Protein AF-A0A285P8W6-F1 (afdb_monomer_lite)

pLDDT: mean 82.09, std 15.66, range [40.66, 98.69]

Radius of gyration: 23.99 Å; chains: 1; bounding box: 52×47×82 Å

Secondary structure (DSSP, 8-state):
------TT----S--BTTTBS-GGGPPP--HHHHHHHH--TTPPPEEEEE--EEEETTTTEEEE--EEEEEEE-S-EEE--TTS-S-EEE-S-EEEEEEE--EEEEE--TTSEEEEEEEEETTSTTEEEEEEESS-PPPSSSEEEEEEEETTTTEEEE-SBS--PPPP---------------

Organism: Natronoarchaeum philippinense (NCBI:txid558529)

Foldseek 3Di:
DDDDDDPQDDDPPDAVPRDDPDRLQHFDWDPQNVQLVVPDVPDDKAWADFQDWDADLVQGFIKTAWGKIKWWDQAWDFTQGSVGDRPHIDRRTGIDMATDHIDTGHGDDAQAKKWWKWFADPVDDSGIDIDIDRPNDDDPGTMDGQWIAHSNVRDIGGDRYDPPDDDDDPPDDPPPDPPPDDD

Sequence (183 aa):
MPTTQISDAIVFPEDKGTGLPSTSDADYSSAGHFGGLAAQSNSTDYVEAGMGFTPDFGTPALDIGAGLAYIRHEATVNVQDDVGDYINDWKQGISLAVQVPSVSGLALTDGATNHVFVALDLSSNNGAEYVINTTGDAPSAPSLKIGTVDTANDTVEELNRDPDLSFEVASGEELVLEDTASQ

Structure (mmCIF, N/CA/C/O backbone):
data_AF-A0A285P8W6-F1
#
_entry.id   AF-A0A285P8W6-F1
#
loop_
_atom_site.group_PDB
_atom_site.id
_atom_site.type_symbol
_atom_site.label_atom_id
_atom_site.label_alt_id
_atom_site.label_comp_id
_atom_site.label_asym_id
_atom_site.label_entity_id
_atom_site.label_seq_id
_atom_site.pdbx_PDB_ins_code
_atom_site.Cartn_x
_atom_site.Cartn_y
_atom_site.Cartn_z
_atom_site.occupancy
_atom_site.B_iso_or_equiv
_atom_site.auth_seq_id
_atom_site.auth_comp_id
_atom_site.auth_asym_id
_atom_site.auth_atom_id
_atom_site.pdbx_PDB_model_num
ATOM 1 N N . MET A 1 1 ? 10.193 -2.386 -47.293 1.00 40.66 1 MET A N 1
ATOM 2 C CA . MET A 1 1 ? 9.497 -1.235 -46.677 1.00 40.66 1 MET A CA 1
ATOM 3 C C . MET A 1 1 ? 10.515 -0.482 -45.832 1.00 40.66 1 MET A C 1
ATOM 5 O O . MET A 1 1 ? 11.389 -1.161 -45.306 1.00 40.66 1 MET A O 1
ATOM 9 N N . PRO A 1 2 ? 10.489 0.858 -45.746 1.00 48.06 2 PRO A N 1
ATOM 10 C CA . PRO A 1 2 ? 11.386 1.573 -44.841 1.00 48.06 2 PRO A CA 1
ATOM 11 C C . PRO A 1 2 ? 11.022 1.258 -43.384 1.00 48.06 2 PRO A C 1
ATOM 13 O O . PRO A 1 2 ? 9.844 1.194 -43.041 1.00 48.06 2 PRO A O 1
ATOM 16 N N . THR A 1 3 ? 12.035 1.038 -42.551 1.00 51.09 3 THR A N 1
ATOM 17 C CA . THR A 1 3 ? 11.918 0.860 -41.100 1.00 51.09 3 THR A CA 1
ATOM 18 C C . THR A 1 3 ? 12.329 2.149 -40.399 1.00 51.09 3 THR A C 1
ATOM 20 O O . THR A 1 3 ? 13.309 2.776 -40.800 1.00 51.09 3 THR A O 1
ATOM 23 N N . THR A 1 4 ? 11.615 2.515 -39.338 1.00 65.38 4 THR A N 1
ATOM 24 C CA . THR A 1 4 ? 11.983 3.620 -38.444 1.00 65.38 4 THR A CA 1
ATOM 25 C C . THR A 1 4 ? 12.428 3.021 -37.120 1.00 65.38 4 THR A C 1
ATOM 27 O O . THR A 1 4 ? 11.680 2.258 -36.514 1.00 65.38 4 THR A O 1
ATOM 30 N N . GLN A 1 5 ? 13.644 3.342 -36.689 1.00 68.81 5 GLN A N 1
ATOM 31 C CA . GLN A 1 5 ? 14.144 2.938 -35.380 1.00 68.81 5 GLN A CA 1
ATOM 32 C C . GLN A 1 5 ? 13.405 3.717 -34.286 1.00 68.81 5 GLN A C 1
ATOM 34 O O . GLN A 1 5 ? 13.212 4.927 -34.416 1.00 68.81 5 GLN A O 1
ATOM 39 N N . ILE A 1 6 ? 12.997 3.025 -33.222 1.00 69.69 6 ILE A N 1
ATOM 40 C CA . ILE A 1 6 ? 12.496 3.660 -32.002 1.00 69.69 6 ILE A CA 1
ATOM 41 C C . ILE A 1 6 ? 13.711 3.838 -31.094 1.00 69.69 6 ILE A C 1
ATOM 43 O O . ILE A 1 6 ? 14.219 2.866 -30.543 1.00 69.69 6 ILE A O 1
ATOM 47 N N . SER A 1 7 ? 14.230 5.061 -31.020 1.00 67.50 7 SER A N 1
ATOM 48 C CA . SER A 1 7 ? 15.281 5.415 -30.065 1.00 67.50 7 SER A CA 1
ATOM 49 C C . SER A 1 7 ? 14.746 5.305 -28.633 1.00 67.50 7 SER A C 1
ATOM 51 O O . SER A 1 7 ? 13.592 5.664 -28.392 1.00 67.50 7 SER A O 1
ATOM 53 N N . ASP A 1 8 ? 15.582 4.812 -27.716 1.00 62.94 8 ASP A N 1
ATOM 54 C CA . ASP A 1 8 ? 15.310 4.690 -26.272 1.00 62.94 8 ASP A CA 1
ATOM 55 C C . ASP A 1 8 ? 14.154 3.735 -25.907 1.00 62.94 8 ASP A C 1
ATOM 57 O O . ASP A 1 8 ? 13.507 3.875 -24.868 1.00 62.94 8 ASP A O 1
ATOM 61 N N . ALA A 1 9 ? 13.857 2.763 -26.777 1.00 65.06 9 ALA A N 1
ATOM 62 C CA . ALA A 1 9 ? 12.903 1.707 -26.458 1.00 65.06 9 ALA A CA 1
ATOM 63 C C . ALA A 1 9 ? 13.474 0.782 -25.374 1.00 65.06 9 ALA A C 1
ATOM 65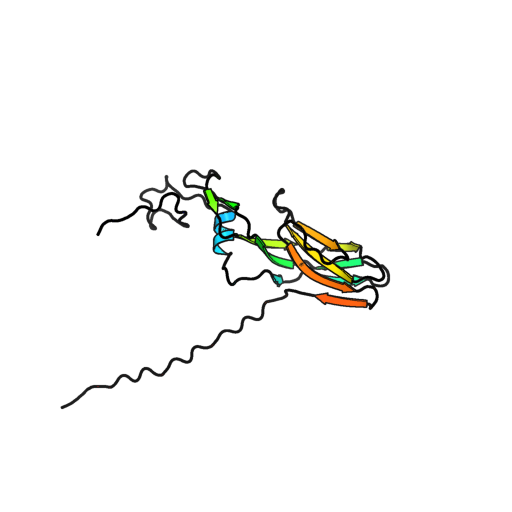 O O . ALA A 1 9 ? 14.578 0.266 -25.514 1.00 65.06 9 ALA A O 1
ATOM 66 N N . ILE A 1 10 ? 12.684 0.539 -24.329 1.00 69.06 10 ILE A N 1
ATOM 67 C CA . ILE A 1 10 ? 12.982 -0.457 -23.298 1.00 69.06 10 ILE A CA 1
ATOM 68 C C . ILE A 1 10 ? 12.308 -1.763 -23.725 1.00 69.06 10 ILE A C 1
ATOM 70 O O . ILE A 1 10 ? 11.088 -1.797 -23.908 1.00 69.06 10 ILE A O 1
ATOM 74 N N . VAL A 1 11 ? 13.090 -2.827 -23.895 1.00 65.44 11 VAL A N 1
ATOM 75 C CA . VAL A 1 11 ? 12.603 -4.171 -24.230 1.00 65.44 11 VAL A CA 1
ATOM 76 C C . VAL A 1 11 ? 13.054 -5.110 -23.121 1.00 65.44 11 VAL A C 1
ATOM 78 O O . VAL A 1 11 ? 14.218 -5.111 -22.751 1.00 65.44 11 VAL A O 1
ATOM 81 N N . PHE A 1 12 ? 12.116 -5.857 -22.538 1.00 67.44 12 PHE A N 1
ATOM 82 C CA . PHE A 1 12 ? 12.400 -6.745 -21.415 1.00 67.44 12 PHE A CA 1
ATOM 83 C C . PHE A 1 12 ? 11.453 -7.961 -21.399 1.00 67.44 12 PHE A C 1
ATOM 85 O O . PHE A 1 12 ? 10.245 -7.778 -21.587 1.00 67.44 12 PHE A O 1
ATOM 92 N N . PRO A 1 13 ? 11.950 -9.175 -21.089 1.00 64.19 13 PRO A N 1
ATOM 93 C CA . PRO A 1 13 ? 13.369 -9.542 -21.029 1.00 64.19 13 PRO A CA 1
ATOM 94 C C . PRO A 1 13 ? 13.965 -9.756 -22.433 1.00 64.19 13 PRO A C 1
ATOM 96 O O . PRO A 1 13 ? 13.307 -10.363 -23.281 1.00 64.19 13 PRO A O 1
ATOM 99 N N . GLU A 1 14 ? 15.216 -9.341 -22.659 1.00 58.50 14 GLU A N 1
ATOM 100 C CA . GLU A 1 14 ? 16.037 -9.784 -23.789 1.00 58.50 14 GLU A CA 1
ATOM 101 C C . GLU A 1 14 ? 17.301 -10.540 -23.282 1.00 58.50 14 GLU A C 1
ATOM 103 O O . GLU A 1 14 ? 17.958 -10.173 -22.314 1.00 58.50 14 GLU A O 1
ATOM 108 N N . ASP A 1 15 ? 17.614 -11.691 -23.883 1.00 51.78 15 ASP A N 1
ATOM 109 C CA . ASP A 1 15 ? 18.817 -12.507 -23.653 1.00 51.78 15 ASP A CA 1
ATOM 110 C C . ASP A 1 15 ? 19.195 -13.214 -24.976 1.00 51.78 15 ASP A C 1
ATOM 112 O O . ASP A 1 15 ? 18.487 -13.158 -25.994 1.00 51.78 15 ASP A O 1
ATOM 116 N N . LYS A 1 16 ? 20.323 -13.925 -25.005 1.00 43.81 16 LYS A N 1
ATOM 117 C CA . LYS A 1 16 ? 20.720 -14.774 -26.126 1.00 43.81 16 LYS A CA 1
ATOM 118 C C . LYS A 1 16 ? 19.640 -15.822 -26.414 1.00 43.81 16 LYS A C 1
ATOM 120 O O . LYS A 1 16 ? 19.479 -16.803 -25.694 1.00 43.81 16 LYS A O 1
ATOM 125 N N . GLY A 1 17 ? 18.962 -15.650 -27.547 1.00 46.69 17 GLY A N 1
ATOM 126 C CA . GLY A 1 17 ? 17.820 -16.471 -27.964 1.00 46.69 17 GLY A CA 1
ATOM 127 C C . GLY A 1 17 ? 16.509 -15.693 -28.096 1.00 46.69 17 GLY A C 1
ATOM 128 O O . GLY A 1 17 ? 15.584 -16.206 -28.722 1.00 46.69 17 GLY A O 1
ATOM 129 N N . THR A 1 18 ? 16.447 -14.455 -27.599 1.00 52.31 18 THR A N 1
ATOM 130 C CA . THR A 1 18 ? 15.299 -13.546 -27.773 1.00 52.31 1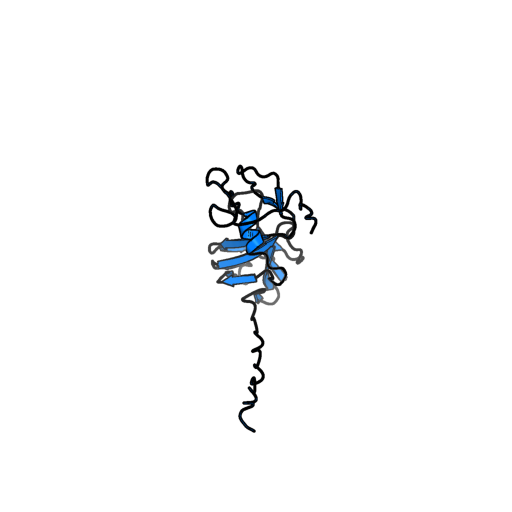8 THR A CA 1
ATOM 131 C C . THR A 1 18 ? 15.613 -12.334 -28.655 1.00 52.31 18 THR A C 1
ATOM 133 O O . THR A 1 18 ? 14.719 -11.543 -28.918 1.00 52.31 18 THR A O 1
ATOM 136 N N . GLY A 1 19 ? 16.849 -12.197 -29.148 1.00 56.31 19 GLY A N 1
ATOM 137 C CA . GLY A 1 19 ? 17.247 -11.091 -30.030 1.00 56.31 19 GLY A CA 1
ATOM 138 C C . GLY A 1 19 ? 18.718 -10.697 -29.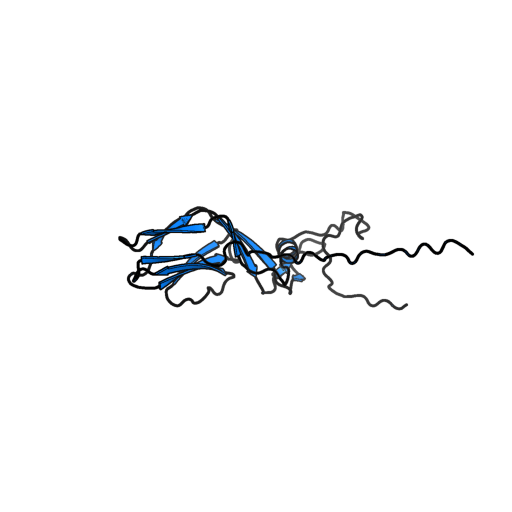911 1.00 56.31 19 GLY A C 1
ATOM 139 O O . GLY A 1 19 ? 19.307 -10.259 -30.899 1.00 56.31 19 GLY A O 1
ATOM 140 N N . LEU A 1 20 ? 19.342 -10.945 -28.753 1.00 61.91 20 LEU A N 1
ATOM 141 C CA . LEU A 1 20 ? 20.733 -10.572 -28.494 1.00 61.91 20 LEU A CA 1
ATOM 142 C C . LEU A 1 20 ? 21.744 -11.580 -29.081 1.00 61.91 20 LEU A C 1
ATOM 144 O O . LEU A 1 20 ? 21.584 -12.800 -28.926 1.00 61.91 20 LEU A O 1
ATOM 148 N N . PRO A 1 21 ? 22.811 -11.108 -29.755 1.00 61.75 21 PRO A N 1
ATOM 149 C CA . PRO A 1 21 ? 23.811 -11.977 -30.372 1.00 61.75 21 PRO A CA 1
ATOM 150 C C . PRO A 1 21 ? 24.806 -12.581 -29.362 1.00 61.75 21 PRO A C 1
ATOM 152 O O . PRO A 1 21 ? 25.415 -13.616 -29.661 1.00 61.75 21 PRO A O 1
ATOM 155 N N . SER A 1 22 ? 24.977 -11.980 -28.177 1.00 65.75 22 SER A N 1
ATOM 156 C CA . SER A 1 22 ? 25.958 -12.383 -27.160 1.00 65.75 22 SER A CA 1
ATOM 157 C C . SER A 1 22 ? 25.416 -12.242 -25.733 1.00 65.75 22 SER A C 1
ATOM 159 O O . SER A 1 22 ? 24.616 -11.366 -25.453 1.00 65.75 22 SER A O 1
ATOM 161 N N . THR A 1 23 ? 25.903 -13.080 -24.812 1.00 60.41 23 THR A N 1
ATOM 162 C CA . THR A 1 23 ? 25.599 -13.009 -23.366 1.00 60.41 23 THR A CA 1
ATOM 163 C C . THR A 1 23 ? 26.462 -11.987 -22.620 1.00 60.41 23 THR A C 1
ATOM 165 O O . THR A 1 23 ? 26.296 -11.802 -21.422 1.00 60.41 23 THR A O 1
ATOM 168 N N . SER A 1 24 ? 27.454 -11.389 -23.291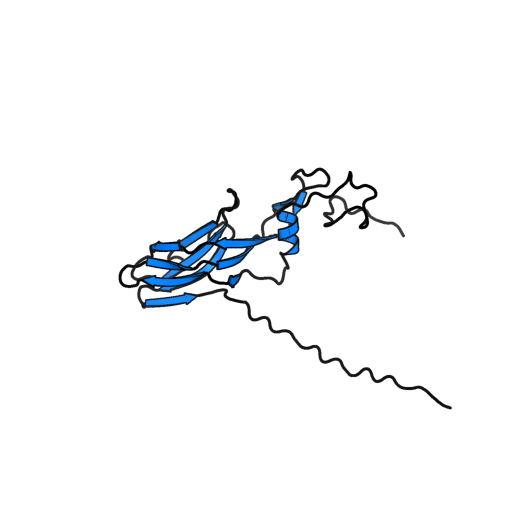 1.00 65.44 24 SER A N 1
ATOM 169 C CA . SER A 1 24 ? 28.177 -10.217 -22.772 1.00 65.44 24 SER A CA 1
ATOM 170 C C . SER A 1 24 ? 27.327 -8.952 -22.789 1.00 65.44 24 SER A C 1
ATOM 172 O O . SER A 1 24 ? 27.684 -7.992 -22.119 1.00 65.44 24 SER A O 1
ATOM 174 N N . ASP A 1 25 ? 26.239 -8.990 -23.555 1.00 64.00 25 ASP A N 1
ATOM 175 C CA . ASP A 1 25 ? 25.314 -7.890 -23.803 1.00 64.00 25 ASP A CA 1
ATOM 176 C C . ASP A 1 25 ? 24.013 -8.173 -23.028 1.00 64.00 25 ASP A C 1
ATOM 178 O O . ASP A 1 25 ? 22.925 -7.982 -23.546 1.00 64.00 25 ASP A O 1
ATOM 182 N N . ALA A 1 26 ? 24.126 -8.799 -21.850 1.00 61.66 26 ALA A N 1
ATOM 183 C CA . ALA A 1 26 ? 22.978 -9.288 -21.097 1.00 61.66 26 ALA A CA 1
ATOM 184 C C . ALA A 1 26 ? 22.173 -8.129 -20.504 1.00 61.66 26 ALA A C 1
ATOM 186 O O . ALA A 1 26 ? 22.744 -7.252 -19.859 1.00 61.66 26 ALA A O 1
ATOM 187 N N . ASP A 1 27 ? 20.848 -8.197 -20.615 1.00 63.56 27 ASP A N 1
ATOM 188 C CA . ASP A 1 27 ? 19.981 -7.199 -20.004 1.00 63.56 27 ASP A CA 1
ATOM 189 C C . ASP A 1 27 ? 19.930 -7.367 -18.484 1.00 63.56 27 ASP A C 1
ATOM 191 O O . ASP A 1 27 ? 19.546 -8.413 -17.940 1.00 63.56 27 ASP A O 1
ATOM 195 N N . TYR A 1 28 ? 20.280 -6.303 -17.768 1.00 69.19 28 TYR A N 1
ATOM 196 C CA . TYR A 1 28 ? 20.164 -6.272 -16.319 1.00 69.19 28 TYR A CA 1
ATOM 197 C C . TYR A 1 28 ? 18.713 -6.002 -15.911 1.00 69.19 28 TYR A C 1
ATOM 199 O O . TYR A 1 28 ? 18.116 -4.976 -16.230 1.00 69.19 28 TYR A O 1
ATOM 207 N N . SER A 1 29 ? 18.125 -6.933 -15.159 1.00 72.94 29 SER A N 1
ATOM 208 C CA . SER A 1 29 ? 16.748 -6.798 -14.679 1.00 72.94 29 SER A CA 1
ATOM 209 C C . SER A 1 29 ? 16.705 -6.049 -13.344 1.00 72.94 29 SER A C 1
ATOM 211 O O . SER A 1 29 ? 17.103 -6.583 -12.308 1.00 72.94 29 SER A O 1
ATOM 213 N N . SER A 1 30 ? 16.172 -4.828 -13.351 1.00 68.88 30 SER A N 1
ATOM 214 C CA . SER A 1 30 ? 15.945 -4.041 -12.128 1.00 68.88 30 SER A CA 1
ATOM 215 C C . SER A 1 30 ? 14.545 -4.244 -11.532 1.00 68.88 30 SER A C 1
ATOM 217 O O . SER A 1 30 ? 13.619 -4.697 -12.206 1.00 68.88 30 SER A O 1
ATOM 219 N N . ALA A 1 31 ? 14.354 -3.838 -10.271 1.00 68.38 31 ALA A N 1
ATOM 220 C CA . ALA A 1 31 ? 13.045 -3.881 -9.608 1.00 68.38 31 ALA A CA 1
ATOM 221 C C . ALA A 1 31 ? 11.958 -3.094 -10.367 1.00 68.38 31 ALA A C 1
ATOM 223 O O . ALA A 1 31 ? 10.802 -3.511 -10.381 1.00 68.38 31 ALA A O 1
ATOM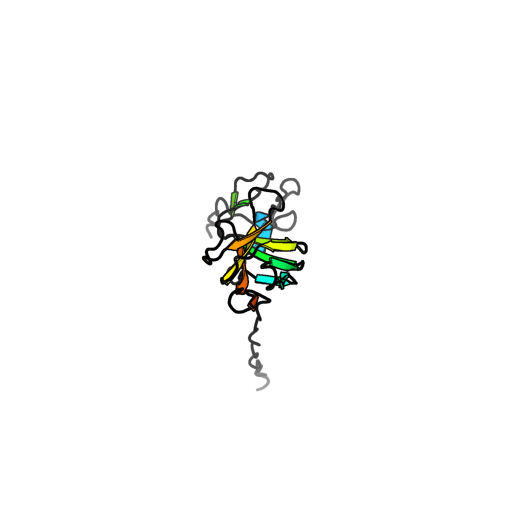 224 N N . GLY A 1 32 ? 12.323 -2.000 -11.046 1.00 69.00 32 GLY A N 1
ATOM 225 C CA . GLY A 1 32 ? 11.380 -1.228 -11.855 1.00 69.00 32 GLY A CA 1
ATOM 226 C C . GLY A 1 32 ? 10.877 -1.982 -13.093 1.00 69.00 32 GLY A C 1
ATOM 227 O O . GLY A 1 32 ? 9.704 -1.853 -13.425 1.00 69.00 32 GLY A O 1
ATOM 228 N N . HIS A 1 33 ? 11.693 -2.846 -13.715 1.00 81.00 33 HIS A N 1
ATOM 229 C CA . HIS A 1 33 ? 11.237 -3.701 -14.822 1.00 81.00 33 HIS A CA 1
ATOM 230 C C . HIS A 1 33 ? 10.186 -4.714 -14.362 1.00 81.00 33 HIS A C 1
ATOM 232 O O . HIS A 1 33 ? 9.120 -4.832 -14.964 1.00 81.00 33 HIS A O 1
ATOM 238 N N . PHE A 1 34 ? 10.460 -5.427 -13.266 1.00 82.56 34 PHE A N 1
ATOM 239 C CA . PHE A 1 34 ? 9.523 -6.414 -12.726 1.00 82.56 34 PHE A CA 1
ATOM 240 C C . PHE A 1 34 ? 8.255 -5.764 -12.171 1.00 82.56 34 PHE A C 1
ATOM 242 O O . PHE A 1 34 ? 7.155 -6.265 -12.401 1.00 82.56 34 PHE A O 1
ATOM 249 N N . GLY A 1 35 ? 8.394 -4.626 -11.491 1.00 74.88 35 GLY A N 1
ATOM 250 C CA . GLY A 1 35 ? 7.251 -3.840 -11.042 1.00 74.88 35 GLY A CA 1
ATOM 251 C C . GLY A 1 35 ? 6.418 -3.319 -12.216 1.00 74.88 35 GLY A C 1
ATOM 252 O O . GLY A 1 35 ? 5.193 -3.326 -12.137 1.00 74.88 35 GLY A O 1
ATOM 253 N N . GLY A 1 36 ? 7.056 -2.933 -13.324 1.00 75.38 36 GLY A N 1
ATOM 254 C CA . GLY A 1 36 ? 6.394 -2.527 -14.564 1.00 75.38 36 GLY A CA 1
ATOM 255 C C . GLY A 1 36 ? 5.642 -3.668 -15.252 1.00 75.38 36 GLY A C 1
ATOM 256 O O . GLY A 1 36 ? 4.523 -3.469 -15.713 1.00 75.38 36 GLY A O 1
ATOM 257 N N . LEU A 1 37 ? 6.200 -4.884 -15.251 1.00 81.12 37 LEU A N 1
ATOM 258 C CA . LEU A 1 37 ? 5.516 -6.086 -15.746 1.00 81.12 37 LEU A CA 1
ATOM 259 C C . LEU A 1 37 ? 4.237 -6.391 -14.948 1.00 81.12 37 LEU A C 1
ATOM 261 O O . LEU A 1 37 ? 3.228 -6.803 -15.520 1.00 81.12 37 LEU A O 1
ATOM 265 N N . ALA A 1 38 ? 4.278 -6.183 -13.630 1.00 81.06 38 ALA A N 1
ATOM 266 C CA . ALA A 1 38 ? 3.129 -6.354 -12.744 1.00 81.06 38 ALA A CA 1
ATOM 267 C C . ALA A 1 38 ? 2.141 -5.167 -12.787 1.00 81.06 38 ALA A C 1
ATOM 269 O O . ALA A 1 38 ? 0.999 -5.302 -12.345 1.00 81.06 38 ALA A O 1
ATOM 270 N N . ALA A 1 39 ? 2.549 -4.013 -13.323 1.00 75.88 39 ALA A N 1
ATOM 271 C CA . ALA A 1 39 ? 1.731 -2.807 -13.427 1.00 75.88 39 ALA A CA 1
ATOM 272 C C . ALA A 1 39 ? 0.783 -2.854 -14.626 1.00 75.88 39 ALA A C 1
ATOM 274 O O . ALA A 1 39 ? 0.905 -2.089 -15.585 1.00 75.88 39 ALA A O 1
ATOM 275 N N . GLN A 1 40 ? -0.201 -3.750 -14.571 1.00 75.19 40 GLN A N 1
ATOM 276 C CA . GLN A 1 40 ? -1.270 -3.740 -15.560 1.00 75.19 40 GLN A CA 1
ATOM 277 C C . GLN A 1 40 ? -2.205 -2.553 -15.311 1.00 75.19 40 GLN A C 1
ATOM 279 O O . GLN A 1 40 ? -2.596 -2.272 -14.179 1.00 75.19 40 GLN A O 1
ATOM 284 N N . SER A 1 41 ? -2.581 -1.837 -16.372 1.00 68.25 41 SER A N 1
ATOM 285 C CA . SER A 1 41 ? -3.408 -0.628 -16.264 1.00 68.25 41 SER A CA 1
ATOM 286 C C . SER A 1 41 ? -4.795 -0.886 -15.668 1.00 68.25 41 SER A C 1
ATOM 288 O O . SER A 1 41 ? -5.373 0.033 -15.093 1.00 68.25 41 SER A O 1
ATOM 290 N N . ASN A 1 42 ? -5.285 -2.121 -15.775 1.00 65.62 42 ASN A N 1
ATOM 291 C CA . ASN A 1 42 ? -6.526 -2.636 -15.197 1.00 65.62 42 ASN A CA 1
ATOM 292 C C . ASN A 1 42 ? -6.350 -3.292 -13.813 1.00 65.62 42 ASN A C 1
ATOM 294 O O . ASN A 1 42 ? -7.328 -3.807 -13.281 1.00 65.62 42 ASN A O 1
ATOM 298 N N . SER A 1 43 ? -5.144 -3.295 -13.238 1.00 70.88 43 SER A N 1
ATOM 299 C CA . SER A 1 43 ? -4.919 -3.721 -11.855 1.00 70.88 43 SER A CA 1
ATOM 300 C C . SER A 1 43 ? -5.099 -2.532 -10.914 1.00 70.88 43 SER A C 1
ATOM 302 O O . SER A 1 43 ? -4.568 -1.446 -11.165 1.00 70.88 43 SER A O 1
ATOM 304 N N . THR A 1 44 ? -5.837 -2.744 -9.828 1.00 80.69 44 THR A N 1
ATOM 305 C CA . THR A 1 44 ? -5.995 -1.783 -8.728 1.00 80.69 44 THR A CA 1
ATOM 306 C C . THR A 1 44 ? -5.161 -2.207 -7.528 1.00 80.69 44 THR A C 1
ATOM 308 O O . THR A 1 44 ? -4.733 -3.356 -7.453 1.00 80.69 44 THR A O 1
ATOM 311 N N . ASP A 1 45 ? -4.950 -1.291 -6.588 1.00 89.75 45 ASP A N 1
ATOM 312 C CA . ASP A 1 45 ? -4.298 -1.585 -5.312 1.00 89.75 45 ASP A CA 1
ATOM 313 C C . ASP A 1 45 ? -5.223 -2.421 -4.431 1.00 89.75 45 ASP A C 1
ATOM 315 O O . ASP A 1 45 ? -6.428 -2.159 -4.369 1.00 89.75 45 ASP A O 1
ATOM 319 N N . TYR A 1 46 ? -4.677 -3.420 -3.742 1.00 92.56 46 TYR A N 1
ATOM 320 C CA . TYR A 1 46 ? -5.474 -4.288 -2.880 1.00 92.56 46 TYR A CA 1
ATOM 321 C C . TYR A 1 46 ? -4.629 -5.045 -1.854 1.00 92.56 46 TYR A C 1
ATOM 323 O O . TYR A 1 46 ? -3.414 -5.211 -1.992 1.00 92.56 46 TYR A O 1
ATOM 331 N N . VAL A 1 47 ? -5.299 -5.522 -0.809 1.00 93.50 47 VAL A N 1
ATOM 332 C CA . VAL A 1 47 ? -4.764 -6.494 0.137 1.00 93.50 47 VAL A CA 1
ATOM 333 C C . VAL A 1 47 ? -5.084 -7.893 -0.372 1.00 93.50 47 VAL A C 1
ATOM 335 O O . VAL A 1 47 ? -6.249 -8.288 -0.420 1.00 93.50 47 VAL A O 1
ATOM 338 N N . GLU A 1 48 ? -4.037 -8.639 -0.714 1.00 92.44 48 GLU A N 1
ATOM 339 C CA . GLU A 1 48 ? -4.111 -10.026 -1.184 1.00 92.44 48 GLU A CA 1
ATOM 340 C C . GLU A 1 48 ? -4.424 -10.983 -0.031 1.00 92.44 48 GLU A C 1
ATOM 342 O O . GLU A 1 48 ? -5.246 -11.882 -0.159 1.00 92.44 48 GLU A O 1
ATOM 347 N N . ALA A 1 49 ? -3.771 -10.799 1.121 1.00 93.38 49 ALA A N 1
ATOM 348 C CA . ALA A 1 49 ? -3.960 -11.680 2.269 1.00 93.38 49 ALA A CA 1
ATOM 349 C C . ALA A 1 49 ? -3.624 -10.994 3.598 1.00 93.38 49 ALA A C 1
ATOM 351 O O . ALA A 1 49 ? -2.675 -10.213 3.689 1.00 93.38 49 ALA A O 1
ATOM 352 N N . GLY A 1 50 ? -4.337 -11.362 4.667 1.00 95.25 50 GLY A N 1
ATOM 353 C CA . GLY A 1 50 ? -4.006 -10.952 6.036 1.00 95.25 50 GLY A CA 1
ATOM 354 C C . GLY A 1 50 ? -4.332 -9.487 6.341 1.00 95.25 50 GLY A C 1
ATOM 355 O O . GLY A 1 50 ? -5.380 -8.997 5.941 1.00 95.25 50 GLY A O 1
ATOM 356 N N . MET A 1 51 ? -3.475 -8.796 7.102 1.00 96.31 51 MET A N 1
ATOM 357 C CA . MET A 1 51 ? -3.684 -7.415 7.594 1.00 96.31 51 MET A CA 1
ATOM 358 C C . MET A 1 51 ? -5.007 -7.205 8.355 1.00 96.31 51 MET A C 1
ATOM 360 O O . MET A 1 51 ? -5.573 -6.116 8.315 1.00 96.31 51 MET A O 1
ATOM 364 N N . GLY A 1 52 ? -5.532 -8.247 9.006 1.00 97.62 52 GLY A N 1
ATOM 365 C CA . GLY A 1 52 ? -6.794 -8.182 9.750 1.00 97.62 52 GLY A CA 1
ATOM 366 C C . GLY A 1 52 ? -6.716 -7.252 10.963 1.00 97.62 52 GLY A C 1
ATOM 367 O O . GLY A 1 52 ? -5.683 -7.222 11.634 1.00 97.62 52 GLY A O 1
ATOM 368 N N . PHE A 1 53 ? -7.788 -6.515 11.245 1.00 98.38 53 PHE A N 1
ATOM 369 C CA . PHE A 1 53 ? -7.873 -5.533 12.327 1.00 98.38 53 PHE A CA 1
ATOM 370 C C . PHE A 1 53 ? -8.423 -6.155 13.610 1.00 98.38 53 PHE A C 1
ATOM 372 O O . PHE A 1 53 ? -9.445 -6.837 13.609 1.00 98.38 53 PHE A O 1
ATOM 379 N N . THR A 1 54 ? -7.763 -5.886 14.733 1.00 98.56 54 THR A N 1
ATOM 380 C CA . THR A 1 54 ? -8.243 -6.221 16.080 1.00 98.56 54 THR A CA 1
ATOM 381 C C . THR A 1 54 ? -8.132 -4.973 16.961 1.00 98.56 54 THR A C 1
ATOM 383 O O . THR A 1 54 ? -7.076 -4.739 17.552 1.00 98.56 54 THR A O 1
ATOM 386 N N . PRO A 1 55 ? -9.163 -4.109 17.004 1.00 97.94 55 PRO A N 1
ATOM 387 C CA . PRO A 1 55 ? -9.141 -2.917 17.846 1.00 97.94 55 PRO A CA 1
ATOM 388 C C . PRO A 1 55 ? -9.409 -3.246 19.320 1.00 97.94 55 PRO A C 1
ATOM 390 O O . PRO A 1 55 ? -10.200 -4.133 19.646 1.00 97.94 55 PRO A O 1
ATOM 393 N N . ASP A 1 56 ? -8.812 -2.458 20.207 1.00 98.25 56 ASP A N 1
ATOM 394 C CA . ASP A 1 56 ? -9.225 -2.307 21.599 1.00 98.25 56 ASP A CA 1
ATOM 395 C C . ASP A 1 56 ? -9.928 -0.949 21.748 1.00 98.25 56 ASP A C 1
ATOM 397 O O . ASP A 1 56 ? -9.302 0.108 21.676 1.00 98.25 56 ASP A O 1
ATOM 401 N N . PHE A 1 57 ? -11.250 -0.972 21.930 1.00 98.06 57 PHE A N 1
ATOM 402 C CA . PHE A 1 57 ? -12.048 0.239 22.151 1.00 98.06 57 PHE A CA 1
ATOM 403 C C . PHE A 1 57 ? -12.004 0.724 23.609 1.00 98.06 57 PHE A C 1
ATOM 405 O O . PHE A 1 57 ? -12.271 1.889 23.885 1.00 98.06 57 PHE A O 1
ATOM 412 N N . GLY A 1 58 ? -11.633 -0.143 24.561 1.00 97.31 58 GLY A N 1
ATOM 413 C CA . GLY A 1 58 ? -11.450 0.243 25.963 1.00 97.31 58 GLY A CA 1
ATOM 414 C C . GLY A 1 58 ? -10.152 1.020 26.190 1.00 97.31 58 GLY A C 1
ATOM 415 O O . GLY A 1 58 ? -10.085 1.873 27.074 1.00 97.31 58 GLY A O 1
ATOM 416 N N . THR A 1 59 ? -9.129 0.735 25.385 1.00 96.44 59 THR A N 1
ATOM 417 C CA . THR A 1 59 ? -7.890 1.512 25.276 1.00 96.44 59 THR A CA 1
ATOM 418 C C . THR A 1 59 ? -7.616 1.761 23.796 1.00 96.44 59 THR A C 1
ATOM 420 O O . THR A 1 59 ? -7.011 0.884 23.192 1.00 96.44 59 THR A O 1
ATOM 423 N N . PRO A 1 60 ? -8.029 2.914 23.220 1.00 96.38 60 PRO A N 1
ATOM 424 C CA . PRO A 1 60 ? -8.021 3.179 21.777 1.00 96.38 60 PRO A CA 1
ATOM 425 C C . PRO A 1 60 ? -6.703 2.819 21.079 1.00 96.38 60 PRO A C 1
ATOM 427 O O . PRO A 1 60 ? -5.772 3.622 20.966 1.00 96.38 60 PRO A O 1
ATOM 430 N N . ALA A 1 61 ? -6.641 1.580 20.608 1.00 98.12 61 ALA A N 1
ATOM 431 C CA . ALA A 1 61 ? -5.475 0.970 20.000 1.00 98.12 61 ALA A CA 1
ATOM 432 C C . ALA A 1 61 ? -5.914 -0.071 18.970 1.00 98.12 61 ALA A C 1
ATOM 434 O O . ALA A 1 61 ? -7.019 -0.610 19.034 1.00 98.12 61 ALA A O 1
ATOM 435 N N . LEU A 1 62 ? -5.041 -0.351 18.011 1.00 98.44 62 LEU A N 1
ATOM 436 C CA . LEU A 1 62 ? -5.274 -1.301 16.939 1.00 98.44 62 LEU A CA 1
ATOM 437 C C . LEU A 1 62 ? -4.105 -2.273 16.827 1.00 98.44 62 LEU A C 1
ATOM 439 O O . LEU A 1 62 ? -2.948 -1.865 16.695 1.00 98.44 62 LEU A O 1
ATOM 443 N N . ASP A 1 63 ? -4.435 -3.557 16.796 1.00 98.56 63 ASP A N 1
ATOM 444 C CA . ASP A 1 63 ? -3.533 -4.598 16.331 1.00 98.56 63 ASP A CA 1
ATOM 445 C C . ASP A 1 63 ? -3.869 -4.934 14.872 1.00 98.56 63 ASP A C 1
ATOM 447 O O . ASP A 1 63 ? -5.037 -5.104 14.511 1.00 98.56 63 ASP A O 1
ATOM 451 N N . ILE A 1 64 ? -2.842 -5.037 14.029 1.00 98.19 64 ILE A N 1
ATOM 452 C CA . ILE A 1 64 ? -2.961 -5.439 12.626 1.00 98.19 64 ILE A CA 1
ATOM 453 C C . ILE A 1 64 ? -2.160 -6.723 12.428 1.00 98.19 64 ILE A C 1
ATOM 455 O O . ILE A 1 64 ? -0.973 -6.790 12.754 1.00 98.19 64 ILE A O 1
ATOM 459 N N . GLY A 1 65 ? -2.804 -7.762 11.897 1.00 97.81 65 GLY A N 1
ATOM 460 C CA . GLY A 1 65 ? -2.142 -9.027 11.581 1.00 97.81 65 GLY A CA 1
ATOM 461 C C . GLY A 1 65 ? -1.110 -8.907 10.452 1.00 97.81 65 GLY A C 1
ATOM 462 O O . GLY A 1 65 ? -1.119 -7.959 9.672 1.00 97.81 65 GLY A O 1
ATOM 463 N N . ALA A 1 66 ? -0.232 -9.901 10.322 1.00 96.50 66 ALA A N 1
ATOM 464 C CA . ALA A 1 66 ? 0.656 -10.014 9.167 1.00 96.50 66 ALA A CA 1
ATOM 465 C C . ALA A 1 66 ? -0.141 -10.105 7.855 1.00 96.50 66 ALA A C 1
ATOM 467 O O . ALA A 1 66 ? -1.272 -10.599 7.844 1.00 96.50 66 ALA A O 1
ATOM 468 N N . GLY A 1 67 ? 0.451 -9.675 6.742 1.00 94.88 67 GLY A N 1
ATOM 469 C CA . GLY A 1 67 ? -0.210 -9.775 5.444 1.00 94.88 67 GLY A CA 1
ATOM 470 C C . GLY A 1 67 ? 0.618 -9.305 4.257 1.00 94.88 67 GLY A C 1
ATOM 471 O O . GLY A 1 67 ? 1.793 -8.964 4.402 1.00 94.88 67 GLY A O 1
ATOM 472 N N . LEU A 1 68 ? -0.018 -9.330 3.088 1.00 94.12 68 LEU A N 1
ATOM 473 C CA . LEU A 1 68 ? 0.528 -8.973 1.782 1.00 94.12 68 LEU A CA 1
ATOM 474 C C . LEU A 1 68 ? -0.445 -8.032 1.067 1.00 94.12 68 LEU A C 1
ATOM 476 O O . LEU A 1 68 ? -1.629 -8.346 0.953 1.00 94.12 68 LEU A O 1
ATOM 480 N N . ALA A 1 69 ? 0.065 -6.917 0.556 1.00 94.00 69 ALA A N 1
ATOM 481 C CA . ALA A 1 69 ? -0.679 -6.010 -0.310 1.00 94.00 69 ALA A CA 1
ATOM 482 C C . ALA A 1 69 ? 0.116 -5.666 -1.572 1.00 94.00 69 ALA A C 1
ATOM 484 O O . ALA A 1 69 ? 1.347 -5.740 -1.585 1.00 94.00 69 ALA A O 1
ATOM 485 N N . TYR A 1 70 ? -0.605 -5.261 -2.611 1.00 92.81 70 TYR A N 1
ATOM 486 C CA . TYR A 1 70 ? -0.061 -4.735 -3.856 1.00 92.81 70 TYR A CA 1
ATOM 487 C C . TYR A 1 70 ? -0.469 -3.270 -3.994 1.00 92.81 70 TYR A C 1
ATOM 489 O O . TYR A 1 70 ? -1.648 -2.937 -3.873 1.00 92.81 70 TYR A O 1
ATOM 497 N N . ILE A 1 71 ? 0.516 -2.401 -4.214 1.00 91.94 71 ILE A N 1
ATOM 498 C CA . ILE A 1 71 ? 0.349 -0.946 -4.263 1.00 91.94 71 ILE A CA 1
ATOM 499 C C . ILE A 1 71 ? 0.969 -0.430 -5.554 1.00 91.94 71 ILE A C 1
ATOM 501 O O . ILE A 1 71 ? 2.147 -0.671 -5.833 1.00 91.94 71 ILE A O 1
ATOM 505 N N . ARG A 1 72 ? 0.192 0.304 -6.340 1.00 90.06 72 ARG A N 1
ATOM 506 C CA . ARG A 1 72 ? 0.645 0.933 -7.568 1.00 90.06 72 ARG A CA 1
ATOM 507 C C . ARG A 1 72 ? 1.340 2.250 -7.261 1.00 90.06 72 ARG A C 1
ATOM 509 O O . ARG A 1 72 ? 0.847 3.118 -6.546 1.00 90.06 72 ARG A O 1
ATOM 516 N N . HIS A 1 73 ? 2.499 2.424 -7.871 1.00 89.38 73 HIS A N 1
ATOM 517 C CA . HIS A 1 73 ? 3.220 3.678 -7.920 1.00 89.38 73 HIS A CA 1
ATOM 518 C C . HIS A 1 73 ? 3.126 4.243 -9.334 1.00 89.38 73 HIS A C 1
ATOM 520 O O . HIS A 1 73 ? 3.722 3.706 -10.263 1.00 89.38 73 HIS A O 1
ATOM 526 N N . GLU A 1 74 ? 2.366 5.322 -9.510 1.00 87.94 74 GLU A N 1
ATOM 527 C CA . GLU A 1 74 ? 2.128 5.911 -10.835 1.00 87.94 74 GLU A CA 1
ATOM 528 C C . GLU A 1 74 ? 3.275 6.793 -11.346 1.00 87.94 74 GLU A C 1
ATOM 530 O O . GLU A 1 74 ? 3.274 7.180 -12.514 1.00 87.94 74 GLU A O 1
ATOM 535 N N . ALA A 1 75 ? 4.249 7.137 -10.497 1.00 86.25 75 ALA A N 1
ATOM 536 C CA . ALA A 1 75 ? 5.347 7.998 -10.918 1.00 86.25 75 ALA A CA 1
ATOM 537 C C . ALA A 1 75 ? 6.384 7.236 -11.754 1.00 86.25 75 ALA A C 1
ATOM 539 O O . ALA A 1 75 ? 6.489 6.008 -11.717 1.00 86.25 75 ALA A O 1
ATOM 540 N N . THR A 1 76 ? 7.175 8.001 -12.503 1.00 85.94 76 THR A N 1
ATOM 541 C CA . THR A 1 76 ? 8.326 7.479 -13.237 1.00 85.94 76 THR A CA 1
ATOM 542 C C . THR A 1 76 ? 9.354 6.899 -12.273 1.00 85.94 76 THR A C 1
ATOM 544 O O . THR A 1 76 ? 9.696 7.539 -11.278 1.00 85.94 76 THR A O 1
ATOM 547 N N . VAL A 1 77 ? 9.900 5.731 -12.610 1.00 85.25 77 VAL A N 1
ATOM 548 C CA . VAL A 1 77 ? 11.024 5.125 -11.885 1.00 85.25 77 VAL A CA 1
ATOM 549 C C . VAL A 1 77 ? 12.207 4.901 -12.813 1.00 85.25 77 VAL A C 1
ATOM 551 O O . VAL A 1 77 ? 12.027 4.571 -13.985 1.00 85.25 77 VAL A O 1
ATOM 554 N N . ASN A 1 78 ? 13.420 5.047 -12.286 1.00 85.44 78 ASN A N 1
ATOM 555 C CA . ASN A 1 78 ? 14.625 4.722 -13.039 1.00 85.44 78 ASN A CA 1
ATOM 556 C C . ASN A 1 78 ? 14.807 3.201 -13.126 1.00 85.44 78 ASN A C 1
ATOM 558 O O . ASN A 1 78 ? 14.640 2.481 -12.136 1.00 85.44 78 ASN A O 1
ATOM 562 N N . VAL A 1 79 ? 15.166 2.709 -14.307 1.00 83.62 79 VAL A N 1
ATOM 563 C CA . VAL A 1 79 ? 15.399 1.288 -14.582 1.00 83.62 79 VAL A CA 1
ATOM 564 C C . VAL A 1 79 ? 16.783 1.055 -15.163 1.00 83.62 79 VAL A C 1
ATOM 566 O O . VAL A 1 79 ? 17.414 1.991 -15.653 1.00 83.62 79 VAL A O 1
ATOM 569 N N . GLN A 1 80 ? 17.250 -0.191 -15.051 1.00 80.81 80 GLN A N 1
ATOM 570 C CA . GLN A 1 80 ? 18.573 -0.551 -15.540 1.00 80.81 80 GLN A CA 1
ATOM 571 C C . GLN A 1 80 ? 18.652 -0.563 -17.071 1.00 80.81 80 GLN A C 1
ATOM 573 O O . GLN A 1 80 ? 17.644 -0.800 -17.731 1.00 80.81 80 GLN A O 1
ATOM 578 N N . ASP A 1 81 ? 19.830 -0.302 -17.625 1.00 77.06 81 ASP A N 1
ATOM 579 C CA . ASP A 1 81 ? 20.138 -0.512 -19.041 1.00 77.06 81 ASP A CA 1
ATOM 580 C C . ASP A 1 81 ? 20.952 -1.804 -19.286 1.00 77.06 81 ASP A C 1
ATOM 582 O O . ASP A 1 81 ? 21.106 -2.643 -18.389 1.00 77.06 81 ASP A O 1
ATOM 586 N N . ASP A 1 82 ? 21.473 -1.966 -20.505 1.00 71.88 82 ASP A N 1
ATOM 587 C CA . ASP A 1 82 ? 22.279 -3.111 -20.954 1.00 71.88 82 ASP A CA 1
ATOM 588 C C . ASP A 1 82 ? 23.661 -3.203 -20.278 1.00 71.88 82 ASP A C 1
ATOM 590 O O . ASP A 1 82 ? 24.334 -4.230 -20.372 1.00 71.88 82 ASP A O 1
ATOM 594 N N . VAL A 1 83 ? 24.087 -2.173 -19.537 1.00 73.88 83 VAL A N 1
ATOM 595 C CA . VAL A 1 83 ? 25.323 -2.182 -18.733 1.00 73.88 83 VAL A CA 1
ATOM 596 C C . VAL A 1 83 ? 25.066 -2.107 -17.223 1.00 73.88 83 VAL A C 1
ATOM 598 O O . VAL A 1 83 ? 26.012 -2.130 -16.427 1.00 73.88 83 VAL A O 1
ATOM 601 N N . GLY A 1 84 ? 23.795 -2.094 -16.811 1.00 72.31 84 GLY A N 1
ATOM 602 C CA . GLY A 1 84 ? 23.355 -2.205 -15.422 1.00 72.31 84 GLY A CA 1
ATOM 603 C C . GLY A 1 84 ? 23.316 -0.883 -14.658 1.00 72.31 84 GLY A C 1
ATOM 604 O O . GLY A 1 84 ? 23.196 -0.906 -13.424 1.00 72.31 84 GLY A O 1
ATOM 605 N N . ASP A 1 85 ? 23.407 0.252 -15.354 1.00 80.38 85 ASP A N 1
ATOM 606 C CA . ASP A 1 85 ? 23.240 1.581 -14.768 1.00 80.38 85 ASP A CA 1
ATOM 607 C C . ASP A 1 85 ? 21.769 2.036 -14.808 1.00 80.38 85 ASP A C 1
ATOM 609 O O . ASP A 1 85 ? 20.957 1.429 -15.486 1.00 80.38 85 ASP A O 1
ATOM 613 N N . TYR A 1 86 ? 21.388 3.061 -14.038 1.00 79.19 86 TYR A N 1
ATOM 614 C CA . TYR A 1 86 ? 19.986 3.490 -13.881 1.00 79.19 86 TYR A CA 1
ATOM 615 C C . TYR A 1 86 ? 19.680 4.781 -14.661 1.00 79.19 86 TYR A C 1
ATOM 617 O O . TYR A 1 86 ? 19.247 5.771 -14.067 1.00 79.19 86 TYR A O 1
ATOM 625 N N . ILE A 1 87 ? 19.947 4.808 -15.970 1.00 81.75 87 ILE A N 1
ATOM 626 C CA . ILE A 1 87 ? 19.763 6.018 -16.802 1.00 81.75 87 ILE A CA 1
ATOM 627 C C . ILE A 1 87 ? 18.417 6.097 -17.531 1.00 81.75 87 ILE A C 1
ATOM 629 O O . ILE A 1 87 ? 18.049 7.174 -18.002 1.00 81.75 87 ILE A O 1
ATOM 633 N N . ASN A 1 88 ? 17.680 4.987 -17.626 1.00 83.44 88 ASN A N 1
ATOM 634 C CA . ASN A 1 88 ? 16.412 4.924 -18.352 1.00 83.44 88 ASN A CA 1
ATOM 635 C C . ASN A 1 88 ? 15.209 5.139 -17.428 1.00 83.44 88 ASN A C 1
ATOM 637 O O . ASN A 1 88 ? 15.237 4.781 -16.252 1.00 83.44 88 ASN A O 1
ATOM 641 N N . ASP A 1 89 ? 14.128 5.686 -17.986 1.00 85.88 89 ASP A N 1
ATOM 642 C CA . ASP A 1 89 ? 12.900 6.023 -17.261 1.00 85.88 89 ASP A CA 1
ATOM 643 C C . ASP A 1 89 ? 11.741 5.095 -17.647 1.00 85.88 89 ASP A C 1
ATOM 645 O O . ASP A 1 89 ? 11.278 5.094 -18.793 1.00 85.88 89 ASP A O 1
ATOM 649 N N . TRP A 1 90 ? 11.178 4.390 -16.667 1.00 84.31 90 TRP A N 1
ATOM 650 C CA . TRP A 1 90 ? 9.921 3.662 -16.817 1.00 84.31 90 TRP A CA 1
ATOM 651 C C . TRP A 1 90 ? 8.735 4.553 -16.450 1.00 84.31 90 TRP A C 1
ATOM 653 O O . TRP A 1 90 ? 8.503 4.865 -15.283 1.00 84.31 90 TRP A O 1
ATOM 663 N N . LYS A 1 91 ? 7.970 4.976 -17.459 1.00 85.31 91 LYS A N 1
ATOM 664 C CA . LYS A 1 91 ? 6.955 6.040 -17.324 1.00 85.31 91 LYS A CA 1
ATOM 665 C C . LYS A 1 91 ? 5.535 5.552 -17.033 1.00 85.31 91 LYS A C 1
ATOM 667 O O . LYS A 1 91 ? 4.660 6.374 -16.794 1.00 85.31 91 LYS A O 1
ATOM 672 N N . GLN A 1 92 ? 5.276 4.246 -17.109 1.00 81.88 92 GLN A N 1
ATOM 673 C CA . GLN A 1 92 ? 3.917 3.690 -16.974 1.00 81.88 92 GLN A CA 1
ATOM 674 C C . GLN A 1 92 ? 3.520 3.379 -15.519 1.00 81.88 92 GLN A C 1
ATOM 676 O O . GLN A 1 92 ? 2.431 2.855 -15.272 1.00 81.88 92 GLN A O 1
ATOM 681 N N . GLY A 1 93 ? 4.387 3.725 -14.564 1.00 84.38 93 GLY A N 1
ATOM 682 C CA . GLY A 1 93 ? 4.277 3.306 -13.174 1.00 84.38 93 GLY A CA 1
ATOM 683 C C . GLY A 1 93 ? 4.676 1.844 -12.968 1.00 84.38 93 GLY A C 1
ATOM 684 O O . GLY A 1 93 ? 4.926 1.102 -13.923 1.00 84.38 93 GLY A O 1
ATOM 685 N N . ILE A 1 94 ? 4.758 1.446 -11.703 1.00 86.75 94 ILE A N 1
ATOM 686 C CA . ILE A 1 94 ? 5.107 0.091 -11.270 1.00 86.75 94 ILE A CA 1
ATOM 687 C C . ILE A 1 94 ? 4.150 -0.393 -10.178 1.00 86.75 94 ILE A C 1
ATOM 689 O O . ILE A 1 94 ? 3.614 0.417 -9.426 1.00 86.75 94 ILE A O 1
ATOM 693 N N . SER A 1 95 ? 3.964 -1.705 -10.053 1.00 89.62 95 SER A N 1
ATOM 694 C CA . SER A 1 95 ? 3.276 -2.320 -8.915 1.00 89.62 95 SER A CA 1
ATOM 695 C C . SER A 1 95 ? 4.303 -2.850 -7.923 1.00 89.62 95 SER A C 1
ATOM 697 O O . SER A 1 95 ? 5.258 -3.530 -8.300 1.00 89.62 95 SER A O 1
ATOM 699 N N . LEU A 1 96 ? 4.101 -2.541 -6.646 1.00 89.06 96 LEU A N 1
ATOM 700 C CA . LEU A 1 96 ? 4.980 -2.912 -5.546 1.00 89.06 96 LEU A CA 1
ATOM 701 C C . LEU A 1 96 ? 4.235 -3.849 -4.599 1.00 89.06 96 LEU A C 1
ATOM 703 O O . LEU A 1 96 ? 3.134 -3.541 -4.149 1.00 89.06 96 LEU A O 1
ATOM 707 N N . ALA A 1 97 ? 4.843 -4.991 -4.291 1.00 91.19 97 ALA A N 1
ATOM 708 C CA . ALA A 1 97 ? 4.337 -5.907 -3.280 1.00 91.19 97 ALA A CA 1
ATOM 709 C C . ALA A 1 97 ? 4.928 -5.545 -1.915 1.00 91.19 97 ALA A C 1
ATOM 711 O O . ALA A 1 97 ? 6.143 -5.382 -1.786 1.00 91.19 97 ALA A O 1
ATOM 712 N N . VAL A 1 98 ? 4.083 -5.466 -0.891 1.00 92.56 98 VAL A N 1
ATOM 713 C CA . VAL A 1 98 ? 4.497 -5.214 0.488 1.00 92.56 98 VAL A CA 1
ATOM 714 C C . VAL A 1 98 ? 4.003 -6.325 1.396 1.00 92.56 98 VAL A C 1
ATOM 716 O O . VAL A 1 98 ? 2.803 -6.530 1.567 1.00 92.56 98 VAL A O 1
ATOM 719 N N . GLN A 1 99 ? 4.950 -7.053 1.983 1.00 93.94 99 GLN A N 1
ATOM 720 C CA . GLN A 1 99 ? 4.678 -8.034 3.022 1.00 93.94 99 GLN A CA 1
ATOM 721 C C . GLN A 1 99 ? 5.073 -7.448 4.375 1.00 93.94 99 GLN A C 1
ATOM 723 O O . GLN A 1 99 ? 6.215 -7.035 4.567 1.00 93.94 99 GLN A O 1
ATOM 728 N N . VAL A 1 100 ? 4.139 -7.439 5.322 1.00 92.19 100 VAL A N 1
ATOM 729 C CA . VAL A 1 100 ? 4.340 -6.868 6.660 1.00 92.19 100 VAL A CA 1
ATOM 730 C C . VAL A 1 100 ? 4.096 -7.918 7.746 1.00 92.19 100 VAL A C 1
ATOM 732 O O . VAL A 1 100 ? 3.226 -8.781 7.583 1.00 92.19 100 VAL A O 1
ATOM 735 N N . PRO A 1 101 ? 4.851 -7.884 8.859 1.00 95.06 101 PRO A N 1
ATOM 736 C CA . PRO A 1 101 ? 4.554 -8.701 10.030 1.00 95.06 101 PRO A CA 1
ATOM 737 C C . PRO A 1 101 ? 3.336 -8.152 10.788 1.00 95.06 101 PRO A C 1
ATOM 739 O O . PRO A 1 101 ? 2.866 -7.047 10.520 1.00 95.06 101 PRO A O 1
ATOM 742 N N . SER A 1 102 ? 2.850 -8.909 11.775 1.00 96.00 102 SER A N 1
ATOM 743 C CA . SER A 1 102 ? 1.851 -8.388 12.711 1.00 96.00 102 SER A CA 1
ATOM 744 C C . SER A 1 102 ? 2.438 -7.241 13.535 1.00 96.00 102 SER A C 1
ATOM 746 O O . SER A 1 102 ? 3.580 -7.325 13.994 1.00 96.00 102 SER A O 1
ATOM 748 N N . VAL A 1 103 ? 1.641 -6.204 13.764 1.00 96.81 103 VAL A N 1
ATOM 749 C CA . VAL A 1 103 ? 1.991 -5.046 14.592 1.00 96.81 103 VAL A CA 1
ATOM 750 C C . VAL A 1 103 ? 0.881 -4.831 15.608 1.00 96.81 103 VAL A C 1
ATOM 752 O O . VAL A 1 103 ? -0.293 -4.901 15.260 1.00 96.81 103 VAL A O 1
ATOM 755 N N . SER A 1 104 ? 1.250 -4.585 16.862 1.00 97.94 104 SER A N 1
ATOM 756 C CA . SER A 1 104 ? 0.304 -4.409 17.965 1.00 97.94 104 SER A CA 1
ATOM 757 C C . SER A 1 104 ? 0.418 -3.033 18.607 1.00 97.94 104 SER A C 1
ATOM 759 O O . SER A 1 104 ? 1.516 -2.475 18.675 1.00 97.94 104 SER A O 1
ATOM 761 N N . GLY A 1 105 ? -0.685 -2.538 19.162 1.00 96.50 105 GLY A N 1
ATOM 762 C CA . GLY A 1 105 ? -0.722 -1.313 19.954 1.00 96.50 105 GLY A CA 1
ATOM 763 C C . GLY A 1 105 ? -0.558 -0.036 19.130 1.00 96.50 105 GLY A C 1
ATOM 764 O O . GLY A 1 105 ? 0.007 0.939 19.628 1.00 96.50 105 GLY A O 1
ATOM 765 N N . LEU A 1 106 ? -1.020 -0.027 17.875 1.00 97.56 106 LEU A N 1
ATOM 766 C CA . LEU A 1 106 ? -1.063 1.192 17.068 1.00 97.56 106 LEU A CA 1
ATOM 767 C C . LEU A 1 106 ? -2.095 2.145 17.672 1.00 97.56 106 LEU A C 1
ATOM 769 O O . LEU A 1 106 ? -3.268 1.802 17.774 1.00 97.56 106 LEU A O 1
ATOM 773 N N . ALA A 1 107 ? -1.661 3.329 18.097 1.00 98.12 107 ALA A N 1
ATOM 774 C CA . ALA A 1 107 ? -2.538 4.283 18.767 1.00 98.12 107 ALA A CA 1
ATOM 775 C C . ALA A 1 107 ? -3.667 4.764 17.841 1.00 98.12 107 ALA A C 1
ATOM 777 O O . ALA A 1 107 ? -3.423 5.136 16.692 1.00 98.12 107 ALA A O 1
ATOM 778 N N . LEU A 1 108 ? -4.887 4.809 18.376 1.00 98.31 108 LEU A N 1
ATOM 779 C CA . LEU A 1 108 ? -6.051 5.399 17.724 1.00 98.31 108 LEU A CA 1
ATOM 780 C C . LEU A 1 108 ? -6.434 6.711 18.413 1.00 98.31 108 LEU A C 1
ATOM 782 O O . LEU A 1 108 ? -6.229 6.897 19.613 1.00 98.31 108 LEU A O 1
ATOM 786 N N . THR A 1 109 ? -7.030 7.623 17.652 1.00 98.44 109 THR A N 1
ATOM 787 C CA . THR A 1 109 ? -7.704 8.791 18.219 1.00 98.44 109 THR A CA 1
ATOM 788 C C . THR A 1 109 ? -9.051 8.350 18.784 1.00 98.44 109 THR A C 1
ATOM 790 O O . THR A 1 109 ? -9.848 7.722 18.082 1.00 98.44 109 THR A O 1
ATOM 793 N N . ASP A 1 110 ? -9.293 8.670 20.051 1.00 98.38 110 ASP A N 1
ATOM 794 C CA . ASP A 1 110 ? -10.549 8.371 20.740 1.00 98.38 110 ASP A CA 1
ATOM 795 C C . ASP A 1 110 ? -11.708 9.248 20.235 1.00 98.38 110 ASP A C 1
ATOM 797 O O . ASP A 1 110 ? -11.503 10.410 19.871 1.00 98.38 110 ASP A O 1
ATOM 801 N N . GLY A 1 111 ? -12.923 8.698 20.219 1.00 98.06 111 GLY A N 1
ATOM 802 C CA . GLY A 1 111 ? -14.133 9.380 19.753 1.00 98.06 111 GLY A CA 1
ATOM 803 C C . GLY A 1 111 ? -14.094 9.858 18.293 1.00 98.06 111 GLY A C 1
ATOM 804 O O . GLY A 1 111 ? -14.697 10.888 17.981 1.00 98.06 111 GLY A O 1
ATOM 805 N N . ALA A 1 112 ? -13.379 9.160 17.403 1.00 98.44 112 ALA A N 1
ATOM 806 C CA . ALA A 1 112 ? -13.200 9.554 16.005 1.00 98.44 112 ALA A CA 1
ATOM 807 C C . ALA A 1 112 ? -13.108 8.355 15.044 1.00 98.44 112 ALA A C 1
ATOM 809 O O . ALA A 1 112 ? -12.736 7.244 15.424 1.00 98.44 112 ALA A O 1
ATOM 810 N N . THR A 1 113 ? -13.364 8.604 13.757 1.00 98.69 113 THR A N 1
ATOM 811 C CA . THR A 1 113 ? -13.027 7.663 12.682 1.00 98.69 113 THR A CA 1
ATOM 812 C C . THR A 1 113 ? -11.540 7.766 12.353 1.00 98.69 113 THR A C 1
ATOM 814 O O . THR A 1 113 ? -11.055 8.801 11.900 1.00 98.69 113 THR A O 1
ATOM 817 N N . ASN A 1 114 ? -10.813 6.676 12.565 1.00 98.62 114 ASN A N 1
ATOM 818 C CA . ASN A 1 114 ? -9.401 6.536 12.244 1.00 98.62 114 ASN A CA 1
ATOM 819 C C . ASN A 1 114 ? -9.271 5.842 10.890 1.00 98.62 114 ASN A C 1
ATOM 821 O O . ASN A 1 114 ? -9.773 4.738 10.700 1.00 98.62 114 ASN A O 1
ATOM 825 N N . HIS A 1 115 ? -8.598 6.477 9.943 1.00 98.69 115 HIS A N 1
ATOM 826 C CA . HIS A 1 115 ? -8.288 5.931 8.632 1.00 98.69 115 HIS A CA 1
ATOM 827 C C . HIS A 1 115 ? -6.904 5.300 8.661 1.00 98.69 115 HIS A C 1
ATOM 829 O O . HIS A 1 115 ? -5.934 5.964 9.019 1.00 98.69 115 HIS A O 1
ATOM 835 N N . VAL A 1 116 ? -6.827 4.026 8.286 1.00 98.50 116 VAL A N 1
ATOM 836 C CA . VAL A 1 116 ? -5.608 3.223 8.379 1.00 98.50 116 VAL A CA 1
ATOM 837 C C . VAL A 1 116 ? -5.081 2.954 6.976 1.00 98.50 116 VAL A C 1
ATOM 839 O O . VAL A 1 116 ? -5.788 2.402 6.128 1.00 98.50 116 VAL A O 1
ATOM 842 N N . PHE A 1 117 ? -3.830 3.334 6.741 1.00 98.31 117 PHE A N 1
ATOM 843 C CA . PHE A 1 117 ? -3.119 3.138 5.485 1.00 98.31 117 PHE A CA 1
ATOM 844 C C . PHE A 1 117 ? -1.868 2.295 5.716 1.00 98.31 117 PHE A C 1
ATOM 846 O O . PHE A 1 117 ? -1.198 2.461 6.733 1.00 98.31 117 PHE A O 1
ATOM 853 N N . VAL A 1 118 ? -1.523 1.446 4.751 1.00 97.06 118 VAL A N 1
ATOM 854 C CA . VAL A 1 118 ? -0.156 0.936 4.583 1.00 97.06 118 VAL A CA 1
ATOM 855 C C . VAL A 1 118 ? 0.530 1.791 3.521 1.00 97.06 118 VAL A C 1
ATOM 857 O O . VAL A 1 118 ? -0.022 1.995 2.441 1.00 97.06 118 VAL A O 1
ATOM 860 N N . ALA A 1 119 ? 1.698 2.340 3.835 1.00 94.50 119 ALA A N 1
ATOM 861 C CA . ALA A 1 119 ? 2.459 3.222 2.958 1.00 94.50 119 ALA A CA 1
ATOM 862 C C . ALA A 1 119 ? 3.875 2.687 2.747 1.00 94.50 119 ALA A C 1
ATOM 864 O O . ALA A 1 119 ? 4.439 2.038 3.629 1.00 94.50 119 ALA A O 1
ATOM 865 N N . LEU A 1 120 ? 4.441 2.957 1.573 1.00 89.75 120 LEU A N 1
ATOM 866 C CA . LEU A 1 120 ? 5.809 2.581 1.227 1.00 89.75 120 LEU A CA 1
ATOM 867 C C . LEU A 1 120 ? 6.752 3.762 1.418 1.00 89.75 120 LEU A C 1
ATOM 869 O O . LEU A 1 120 ? 6.457 4.868 0.976 1.00 89.75 120 LEU A O 1
ATOM 873 N N . ASP A 1 121 ? 7.925 3.507 1.988 1.00 84.38 121 ASP A N 1
ATOM 874 C CA . ASP A 1 121 ? 9.032 4.458 1.982 1.00 84.38 121 ASP A CA 1
ATOM 875 C C . ASP A 1 121 ? 10.045 4.038 0.915 1.00 84.38 121 ASP A C 1
ATOM 877 O O . ASP A 1 121 ? 10.886 3.167 1.127 1.00 84.38 121 ASP A O 1
ATOM 881 N N . LEU A 1 122 ? 9.965 4.686 -0.248 1.00 84.62 122 LEU A N 1
ATOM 882 C CA . LEU A 1 122 ? 10.863 4.419 -1.374 1.00 84.62 122 LEU A CA 1
ATOM 883 C C . LEU A 1 122 ? 12.267 5.023 -1.190 1.00 84.62 122 LEU A C 1
ATOM 885 O O . LEU A 1 122 ? 13.119 4.852 -2.059 1.00 84.62 122 LEU A O 1
ATOM 889 N N . SER A 1 123 ? 12.523 5.739 -0.089 1.00 82.94 123 SER A N 1
ATOM 890 C CA . SER A 1 123 ? 13.845 6.289 0.230 1.00 82.94 123 SER A CA 1
ATOM 891 C C . SER A 1 123 ? 14.721 5.331 1.044 1.00 82.94 123 SER A C 1
ATOM 893 O O . SER A 1 123 ? 15.932 5.545 1.146 1.00 82.94 123 SER A O 1
ATOM 895 N N . SER A 1 124 ? 14.138 4.259 1.590 1.00 70.94 124 SER A N 1
ATOM 896 C CA . SER A 1 124 ? 14.841 3.248 2.374 1.00 70.94 124 SER A CA 1
ATOM 897 C C . SER A 1 124 ? 14.607 1.834 1.838 1.00 70.94 124 SER A C 1
ATOM 899 O O . SER A 1 124 ? 13.629 1.529 1.158 1.00 70.94 124 SER A O 1
ATOM 901 N N . ASN A 1 125 ? 15.558 0.938 2.111 1.00 71.44 125 ASN A N 1
ATOM 902 C CA . ASN A 1 125 ? 15.444 -0.447 1.671 1.00 71.44 125 ASN A CA 1
ATOM 903 C C . ASN A 1 125 ? 14.386 -1.183 2.504 1.00 71.44 125 ASN A C 1
ATOM 905 O O . ASN A 1 125 ? 14.502 -1.228 3.729 1.00 71.44 125 ASN A O 1
ATOM 909 N N . ASN A 1 126 ? 13.415 -1.811 1.835 1.00 73.56 126 ASN A N 1
ATOM 910 C CA . ASN A 1 126 ? 12.262 -2.468 2.460 1.00 73.56 126 ASN A CA 1
ATOM 911 C C . ASN A 1 126 ? 11.449 -1.531 3.381 1.00 73.56 126 ASN A C 1
ATOM 913 O O . ASN A 1 126 ? 10.925 -1.973 4.404 1.00 73.56 126 ASN A O 1
ATOM 917 N N . GLY A 1 127 ? 11.376 -0.240 3.044 1.00 79.19 127 GLY A N 1
ATOM 918 C CA . GLY A 1 127 ? 10.632 0.754 3.809 1.00 79.19 127 GLY A CA 1
ATOM 919 C C . GLY A 1 127 ? 9.119 0.593 3.660 1.00 79.19 127 GLY A C 1
ATOM 920 O O . GLY A 1 127 ? 8.580 0.716 2.559 1.00 79.19 127 GLY A O 1
ATOM 921 N N . ALA A 1 128 ? 8.425 0.346 4.770 1.00 90.38 128 ALA A N 1
ATOM 922 C CA . ALA A 1 128 ? 6.968 0.341 4.844 1.00 90.38 128 ALA A CA 1
ATOM 923 C C . ALA A 1 128 ? 6.497 0.771 6.239 1.00 90.38 128 ALA A C 1
ATOM 925 O O . ALA A 1 128 ? 7.146 0.465 7.242 1.00 90.38 128 ALA A O 1
ATOM 926 N N . GLU A 1 129 ? 5.356 1.450 6.308 1.00 95.06 129 GLU A N 1
ATOM 927 C CA . GLU A 1 129 ? 4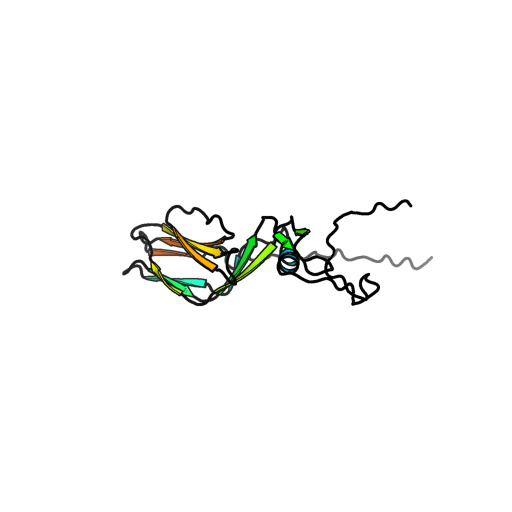.782 1.954 7.555 1.00 95.06 129 GLU A CA 1
ATOM 928 C C . GLU A 1 129 ? 3.250 1.923 7.555 1.00 95.06 129 GLU A C 1
ATOM 930 O O . GLU A 1 129 ? 2.607 1.949 6.504 1.00 95.06 129 GLU A O 1
ATOM 935 N N . TYR A 1 130 ? 2.661 1.889 8.753 1.00 97.19 130 TYR A N 1
ATOM 936 C CA . TYR A 1 130 ? 1.237 2.159 8.935 1.00 97.19 130 TYR A CA 1
ATOM 937 C C . TYR A 1 130 ? 1.035 3.634 9.264 1.00 97.19 130 TYR A C 1
ATOM 939 O O . TYR A 1 130 ? 1.592 4.137 10.241 1.00 97.19 130 TYR A O 1
ATOM 947 N N . VAL A 1 131 ? 0.194 4.308 8.485 1.00 97.81 131 VAL A N 1
ATOM 948 C CA . VAL A 1 131 ? -0.207 5.694 8.736 1.00 97.81 131 VAL A CA 1
ATOM 949 C C . VAL A 1 131 ? -1.658 5.700 9.191 1.00 97.81 131 VAL A C 1
ATOM 951 O O . VAL A 1 131 ? -2.537 5.205 8.485 1.00 97.81 131 VAL A O 1
ATOM 954 N N . ILE A 1 132 ? -1.909 6.263 10.373 1.00 98.06 132 ILE A N 1
ATOM 955 C CA . ILE A 1 132 ? -3.250 6.392 10.950 1.00 98.06 132 ILE A CA 1
ATOM 956 C C . ILE A 1 132 ? -3.558 7.872 11.147 1.00 98.06 132 ILE A C 1
ATOM 958 O O . ILE A 1 132 ? -2.805 8.586 11.809 1.00 98.06 132 ILE A O 1
ATOM 962 N N . ASN A 1 133 ? -4.659 8.345 10.567 1.00 98.31 133 ASN A N 1
ATOM 963 C CA . ASN A 1 133 ? -5.109 9.730 10.711 1.00 98.31 133 ASN A CA 1
ATOM 964 C C . ASN A 1 133 ? -6.641 9.829 10.760 1.00 98.31 133 ASN A C 1
ATOM 966 O O . ASN A 1 133 ? -7.342 8.880 10.427 1.00 98.31 133 ASN A O 1
ATOM 970 N N . THR A 1 134 ? -7.169 10.982 11.169 1.00 98.38 134 THR A N 1
ATOM 971 C CA . THR A 1 134 ? -8.621 11.237 11.251 1.00 98.38 134 THR A CA 1
ATOM 972 C C . THR A 1 134 ? -9.158 12.106 10.113 1.00 98.38 134 THR A C 1
ATOM 974 O O . THR A 1 134 ? -10.356 12.367 10.057 1.00 98.38 134 THR A O 1
ATOM 977 N N . THR A 1 135 ? -8.296 12.575 9.204 1.00 97.81 135 THR A N 1
ATOM 978 C CA . THR A 1 135 ? -8.704 13.421 8.069 1.00 97.81 135 THR A CA 1
ATOM 979 C C . THR A 1 135 ? -9.098 12.602 6.844 1.00 97.81 135 THR A C 1
ATOM 981 O O . THR A 1 135 ? -9.896 13.056 6.030 1.00 97.81 135 THR A O 1
ATOM 984 N N . GLY A 1 136 ? -8.556 11.389 6.722 1.00 96.56 136 GLY A N 1
ATOM 985 C CA . GLY A 1 136 ? -8.742 10.515 5.570 1.00 96.56 136 GLY A CA 1
ATOM 986 C C . GLY A 1 136 ? -7.803 10.826 4.412 1.00 96.56 136 GLY A C 1
ATOM 987 O O . GLY A 1 136 ? -7.920 10.183 3.369 1.00 96.56 136 GLY A O 1
ATOM 988 N N . ASP A 1 137 ? -6.872 11.763 4.596 1.00 96.81 137 ASP A N 1
ATOM 989 C CA . ASP A 1 137 ? -5.885 12.114 3.583 1.00 96.81 137 ASP A CA 1
ATOM 990 C C . ASP A 1 137 ? -4.883 10.970 3.407 1.00 96.81 137 ASP A C 1
ATOM 992 O O . ASP A 1 137 ? -4.325 10.449 4.380 1.00 96.81 137 ASP A O 1
ATOM 996 N N . ALA A 1 138 ? -4.660 10.581 2.152 1.00 94.38 138 ALA A N 1
ATOM 997 C CA . ALA A 1 138 ? -3.663 9.581 1.808 1.00 94.38 138 ALA A CA 1
ATOM 998 C C . ALA A 1 138 ? -2.239 10.149 1.984 1.00 94.38 138 ALA A C 1
ATOM 1000 O O . ALA A 1 138 ? -2.003 11.324 1.676 1.00 94.38 138 ALA A O 1
ATOM 1001 N N . PRO A 1 139 ? -1.274 9.334 2.445 1.00 93.69 139 PRO A N 1
ATOM 1002 C CA . PRO A 1 139 ? 0.145 9.676 2.407 1.00 93.69 139 PRO A CA 1
ATOM 1003 C C . PRO A 1 139 ? 0.616 10.124 1.015 1.00 93.69 139 PRO A C 1
ATOM 1005 O O . PRO A 1 139 ? 0.111 9.663 -0.006 1.00 93.69 139 PRO A O 1
ATOM 1008 N N . SER A 1 140 ? 1.630 10.994 0.962 1.00 89.44 140 SER A N 1
ATOM 1009 C CA . SER A 1 140 ? 2.233 11.432 -0.310 1.00 89.44 140 SER A CA 1
ATOM 1010 C C . SER A 1 140 ? 3.029 10.330 -1.010 1.00 89.44 140 SER A C 1
ATOM 1012 O O . SER A 1 140 ? 3.267 10.409 -2.214 1.00 89.44 140 SER A O 1
ATOM 1014 N N . ALA A 1 141 ? 3.495 9.343 -0.247 1.00 87.31 141 ALA A N 1
ATOM 1015 C CA . ALA A 1 141 ? 4.127 8.153 -0.788 1.00 87.31 141 ALA A CA 1
ATOM 1016 C C . ALA A 1 141 ? 3.061 7.143 -1.256 1.00 87.31 141 ALA A C 1
ATOM 1018 O O . ALA A 1 141 ? 1.917 7.211 -0.791 1.00 87.31 141 ALA A O 1
ATOM 1019 N N . PRO A 1 142 ? 3.410 6.195 -2.149 1.00 91.00 142 PRO A N 1
ATOM 1020 C CA . PRO A 1 142 ? 2.487 5.144 -2.569 1.00 91.00 142 PRO A CA 1
ATOM 1021 C C . PRO A 1 142 ? 1.905 4.434 -1.356 1.00 91.00 142 PRO A C 1
ATOM 1023 O O . PRO A 1 142 ? 2.640 3.987 -0.472 1.00 91.00 142 PRO A O 1
ATOM 1026 N N . SER A 1 143 ? 0.583 4.383 -1.291 1.00 95.69 143 SER A N 1
ATOM 1027 C CA . SER A 1 143 ? -0.119 3.899 -0.116 1.00 95.69 143 SER A CA 1
ATOM 1028 C C . SER A 1 143 ? -1.473 3.319 -0.481 1.00 95.69 143 SER A C 1
ATOM 1030 O O . SER A 1 143 ? -2.103 3.725 -1.453 1.00 95.69 143 SER A O 1
ATOM 1032 N N . LEU A 1 144 ? -1.925 2.382 0.344 1.00 96.12 144 LEU A N 1
ATOM 1033 C CA . LEU A 1 144 ? -3.231 1.754 0.248 1.00 96.12 144 LEU A CA 1
ATOM 1034 C C . LEU A 1 144 ? -3.981 1.978 1.554 1.00 96.12 144 LEU A C 1
ATOM 1036 O O . LEU A 1 144 ? -3.500 1.624 2.631 1.00 96.12 144 LEU A O 1
ATOM 1040 N N . LYS A 1 145 ? -5.190 2.532 1.465 1.00 97.38 145 LYS A N 1
ATOM 1041 C CA . LYS A 1 145 ? -6.117 2.551 2.597 1.00 97.38 145 LYS A CA 1
ATOM 1042 C C . LYS A 1 145 ? -6.622 1.133 2.836 1.00 97.38 145 LYS A C 1
ATOM 1044 O O . LYS A 1 145 ? -7.276 0.572 1.966 1.00 97.38 145 LYS A O 1
ATOM 1049 N N . ILE A 1 146 ? -6.342 0.565 3.998 1.00 97.31 146 ILE A N 1
ATOM 1050 C CA . ILE A 1 146 ? -6.687 -0.830 4.318 1.00 97.31 146 ILE A CA 1
ATOM 1051 C C . ILE A 1 146 ? -7.906 -0.946 5.234 1.00 97.31 146 ILE A C 1
ATOM 1053 O O . ILE A 1 146 ? -8.464 -2.027 5.391 1.00 97.31 146 ILE A O 1
ATOM 1057 N N . GLY A 1 147 ? -8.369 0.170 5.800 1.00 98.06 147 GLY A N 1
ATOM 1058 C CA . GLY A 1 147 ? -9.625 0.192 6.535 1.00 98.06 147 GLY A CA 1
ATOM 1059 C C . GLY A 1 147 ? -9.869 1.470 7.320 1.00 98.06 147 GLY A C 1
ATOM 1060 O O . GLY A 1 147 ? -9.138 2.463 7.211 1.00 98.06 147 GLY A O 1
ATOM 1061 N N . THR A 1 148 ? -10.923 1.429 8.125 1.00 98.62 148 THR A N 1
ATOM 1062 C CA . THR A 1 148 ? -11.255 2.435 9.123 1.00 98.62 148 THR A CA 1
ATOM 1063 C C . THR A 1 148 ? -11.630 1.793 10.457 1.00 98.62 148 THR A C 1
ATOM 1065 O O . THR A 1 148 ? -12.157 0.681 10.500 1.00 98.62 148 THR A O 1
ATOM 1068 N N . VAL A 1 149 ? -11.336 2.499 11.548 1.00 98.69 149 VAL A N 1
ATOM 1069 C CA . VAL A 1 149 ? -11.746 2.141 12.910 1.00 98.69 149 VAL A CA 1
ATOM 1070 C C . VAL A 1 149 ? -12.427 3.349 13.537 1.00 98.69 149 VAL A C 1
ATOM 1072 O O . VAL A 1 149 ? -11.783 4.368 13.786 1.00 98.69 149 VAL A O 1
ATOM 1075 N N . ASP A 1 150 ? -13.728 3.251 13.775 1.00 98.62 150 ASP A N 1
ATOM 1076 C CA . ASP A 1 150 ? -14.517 4.294 14.423 1.00 98.62 150 ASP A CA 1
ATOM 1077 C C . ASP A 1 150 ? -14.652 3.992 15.915 1.00 98.62 150 ASP A C 1
ATOM 1079 O O . ASP A 1 150 ? -15.406 3.107 16.318 1.00 98.62 150 ASP A O 1
ATOM 1083 N N . THR A 1 151 ? -13.909 4.745 16.726 1.00 98.56 151 THR A N 1
ATOM 1084 C CA . THR A 1 151 ? -13.886 4.627 18.190 1.00 98.56 151 THR A CA 1
ATOM 1085 C C . THR A 1 151 ? -15.055 5.347 18.866 1.00 98.56 151 THR A C 1
ATOM 1087 O O . THR A 1 151 ? -15.252 5.186 20.063 1.00 98.56 151 THR A O 1
ATOM 1090 N N . ALA A 1 152 ? -15.856 6.138 18.139 1.00 97.94 152 ALA A N 1
ATOM 1091 C CA . ALA A 1 152 ? -17.082 6.723 18.686 1.00 97.94 152 ALA A CA 1
ATOM 1092 C C . ALA A 1 152 ? -18.258 5.734 18.660 1.00 97.94 152 ALA A C 1
ATOM 1094 O O . ALA A 1 152 ? -19.164 5.830 19.489 1.00 97.94 152 ALA A O 1
ATOM 1095 N N . ASN A 1 153 ? -18.251 4.815 17.690 1.00 98.19 153 ASN A N 1
ATOM 1096 C CA . ASN A 1 153 ? -19.323 3.844 17.457 1.00 98.19 153 ASN A CA 1
ATOM 1097 C C . ASN A 1 153 ? -18.893 2.382 17.671 1.00 98.19 153 ASN A C 1
ATOM 1099 O O . ASN A 1 153 ? -19.708 1.485 17.467 1.00 98.19 153 ASN A O 1
ATOM 1103 N N . ASP A 1 154 ? -17.637 2.142 18.050 1.00 98.25 154 ASP A N 1
ATOM 1104 C CA . ASP A 1 154 ? -17.022 0.819 18.195 1.00 98.25 154 ASP A CA 1
ATOM 1105 C C . ASP A 1 154 ? -17.169 -0.061 16.941 1.00 98.25 154 ASP A C 1
ATOM 1107 O O . ASP A 1 154 ? -17.552 -1.233 17.005 1.00 98.25 154 ASP A O 1
ATOM 1111 N N . THR A 1 155 ? -16.882 0.512 15.765 1.00 98.44 155 THR A N 1
ATOM 1112 C CA . THR A 1 155 ? -16.985 -0.204 14.481 1.00 98.44 155 THR A CA 1
ATOM 1113 C C . THR A 1 155 ? -15.662 -0.271 13.732 1.00 98.44 155 THR A C 1
ATOM 1115 O O . THR A 1 155 ? -14.788 0.586 13.870 1.00 98.44 155 THR A O 1
ATOM 1118 N N . VAL A 1 156 ? -15.523 -1.322 12.925 1.00 98.31 156 VAL A N 1
ATOM 1119 C CA . VAL A 1 156 ? -14.388 -1.551 12.031 1.00 98.31 156 VAL A CA 1
ATOM 1120 C C . VAL A 1 156 ? -14.913 -1.819 10.637 1.00 98.31 156 VAL A C 1
ATOM 1122 O O . VAL A 1 156 ? -15.840 -2.609 10.461 1.00 98.31 156 VAL A O 1
ATOM 1125 N N . GLU A 1 157 ? -14.271 -1.206 9.654 1.00 97.88 157 GLU A N 1
ATOM 1126 C CA . GLU A 1 157 ? -14.478 -1.502 8.245 1.00 97.88 157 GLU A CA 1
ATOM 1127 C C . GLU A 1 157 ? -13.123 -1.764 7.597 1.00 97.88 157 GLU A C 1
ATOM 1129 O O . GLU A 1 157 ? -12.285 -0.870 7.501 1.00 97.88 157 GLU A O 1
ATOM 1134 N N . GLU A 1 158 ? -12.895 -2.990 7.146 1.00 96.44 158 GLU A N 1
ATOM 1135 C CA . GLU A 1 158 ? -11.719 -3.318 6.346 1.00 96.44 158 GLU A CA 1
ATOM 1136 C C . GLU A 1 158 ? -12.016 -3.063 4.866 1.00 96.44 158 GLU A C 1
ATOM 1138 O O . GLU A 1 158 ? -13.105 -3.370 4.383 1.00 96.44 158 GLU A O 1
ATOM 1143 N N . LEU A 1 159 ? -11.053 -2.494 4.142 1.00 94.75 159 LEU A N 1
ATOM 1144 C CA . LEU A 1 159 ? -11.226 -2.024 2.767 1.00 94.75 159 LEU A CA 1
ATOM 1145 C C . LEU A 1 159 ? -10.200 -2.661 1.828 1.00 94.75 159 LEU A C 1
ATOM 1147 O O . LEU A 1 159 ? -9.152 -3.136 2.262 1.00 94.75 159 LEU A O 1
ATOM 1151 N N . ASN A 1 160 ? -10.499 -2.626 0.524 1.00 91.81 160 ASN A N 1
ATOM 1152 C CA . ASN A 1 160 ? -9.614 -3.086 -0.552 1.00 91.81 160 ASN A CA 1
ATOM 1153 C C . ASN A 1 160 ? -9.112 -4.528 -0.358 1.00 91.81 160 ASN A C 1
ATOM 1155 O O . ASN A 1 160 ? -7.975 -4.846 -0.693 1.00 91.81 160 ASN A O 1
ATOM 1159 N N . ARG A 1 161 ? -9.953 -5.392 0.218 1.00 89.25 161 ARG A N 1
ATOM 1160 C CA . ARG A 1 161 ? -9.713 -6.834 0.333 1.00 89.25 161 ARG A CA 1
ATOM 1161 C C . ARG A 1 161 ? -10.075 -7.507 -0.987 1.00 89.25 161 ARG A C 1
ATOM 1163 O O . ARG A 1 161 ? -11.124 -7.165 -1.521 1.00 89.25 161 ARG A O 1
ATOM 1170 N N . ASP A 1 162 ? -9.231 -8.438 -1.439 1.00 72.50 162 ASP A N 1
ATOM 1171 C CA . ASP A 1 162 ? -9.553 -9.499 -2.413 1.00 72.50 162 ASP A CA 1
ATOM 1172 C C . ASP A 1 162 ? -10.544 -9.063 -3.516 1.00 72.50 162 ASP A C 1
ATOM 1174 O O . ASP A 1 162 ? -11.754 -9.256 -3.368 1.00 72.50 162 ASP A O 1
ATOM 1178 N N . PRO A 1 163 ? -10.084 -8.384 -4.587 1.00 65.69 163 PRO A N 1
ATOM 1179 C CA . PRO A 1 163 ? -10.987 -7.927 -5.631 1.00 65.69 163 PRO A CA 1
ATOM 1180 C C . PRO A 1 163 ? -11.662 -9.139 -6.286 1.00 65.69 163 PRO A C 1
ATOM 1182 O O . PRO A 1 163 ? -11.023 -9.877 -7.033 1.00 65.69 163 PRO A O 1
ATOM 1185 N N . ASP A 1 164 ? -12.963 -9.313 -6.029 1.00 59.84 164 ASP A N 1
ATOM 1186 C CA . ASP A 1 164 ? -13.812 -10.324 -6.664 1.00 59.84 164 ASP A CA 1
ATOM 1187 C C . ASP A 1 164 ? -13.778 -10.140 -8.194 1.00 59.84 164 ASP A C 1
ATOM 1189 O O . ASP A 1 164 ? -14.558 -9.383 -8.782 1.00 59.84 164 ASP A O 1
ATOM 1193 N N . LEU A 1 165 ? -12.857 -10.820 -8.878 1.00 61.00 165 LEU A N 1
ATOM 1194 C CA . LEU A 1 165 ? -12.853 -10.856 -10.333 1.00 61.00 165 LEU A CA 1
ATOM 1195 C C . LEU A 1 165 ? -14.005 -11.747 -10.804 1.00 61.00 165 LEU A C 1
ATOM 1197 O O . LEU A 1 165 ? -14.057 -12.945 -10.523 1.00 61.00 165 LEU A O 1
ATOM 1201 N N . SER A 1 166 ? -14.913 -11.163 -11.584 1.00 55.75 166 SER A N 1
ATOM 1202 C CA . SER A 1 166 ? -15.875 -11.912 -12.390 1.00 55.75 166 SER A CA 1
ATOM 1203 C C . SER A 1 166 ? -15.351 -12.012 -13.822 1.00 55.75 166 SER A C 1
ATOM 1205 O O . SER A 1 166 ? -15.038 -11.007 -14.458 1.00 55.75 166 SER A O 1
ATOM 1207 N N . PHE A 1 167 ? -15.220 -13.235 -14.330 1.00 66.69 167 PHE A N 1
ATOM 1208 C CA . PHE A 1 167 ? -14.865 -13.483 -15.724 1.00 66.69 167 PHE A CA 1
ATOM 1209 C C . PHE A 1 167 ? -16.145 -13.741 -16.520 1.00 66.69 167 PHE A C 1
ATOM 1211 O O . PHE A 1 167 ? -16.933 -14.618 -16.160 1.00 66.69 167 PHE A O 1
ATOM 1218 N N . GLU A 1 168 ? -16.351 -13.009 -17.617 1.00 64.12 168 GLU A N 1
ATOM 1219 C CA . GLU A 1 168 ? -17.355 -13.396 -18.606 1.00 64.12 168 GLU A CA 1
ATOM 1220 C C . GLU A 1 168 ? -16.917 -14.712 -19.256 1.00 64.12 168 GLU A C 1
ATOM 1222 O O . GLU A 1 168 ? -15.866 -14.801 -19.896 1.00 64.12 168 GLU A O 1
ATOM 1227 N N . VAL A 1 169 ? -17.733 -15.754 -19.102 1.00 64.25 169 VAL A N 1
ATOM 1228 C CA . VAL A 1 169 ? -17.600 -16.952 -19.928 1.00 64.25 169 VAL A CA 1
ATOM 1229 C C . VAL A 1 169 ? -18.032 -16.551 -21.331 1.00 64.25 169 VAL A C 1
ATOM 1231 O O . VAL A 1 169 ? -19.222 -16.383 -21.590 1.00 64.25 169 VAL A O 1
ATOM 1234 N N . ALA A 1 170 ? -17.075 -16.397 -22.244 1.00 63.62 170 ALA A N 1
ATOM 1235 C CA . ALA A 1 170 ? -17.387 -16.303 -23.660 1.00 63.62 170 ALA A CA 1
ATOM 1236 C C . ALA A 1 170 ? -18.063 -17.616 -24.080 1.00 63.62 170 ALA A C 1
ATOM 1238 O O . ALA A 1 170 ? -17.410 -18.654 -24.210 1.00 63.62 170 ALA A O 1
ATOM 1239 N N . SER A 1 171 ? -19.386 -17.599 -24.249 1.00 64.50 171 SER A N 1
ATOM 1240 C CA . SER A 1 171 ? -20.098 -18.713 -24.862 1.00 64.50 171 SER A CA 1
ATOM 1241 C C . SER A 1 171 ? -19.695 -18.753 -26.331 1.00 64.50 171 SER A C 1
ATOM 1243 O O . SER A 1 171 ? -20.106 -17.890 -27.106 1.00 64.50 171 SER A O 1
ATOM 1245 N N . GLY A 1 172 ? -18.850 -19.711 -26.709 1.00 59.94 172 GLY A N 1
ATOM 1246 C CA . GLY A 1 172 ? -18.545 -19.956 -28.112 1.00 59.94 172 GLY A CA 1
ATOM 1247 C C . GLY A 1 172 ? -19.839 -20.263 -28.860 1.00 59.94 172 GLY A C 1
ATOM 1248 O O . GLY A 1 172 ? -20.523 -21.229 -28.523 1.00 59.94 172 GLY A O 1
ATOM 1249 N N . GLU A 1 173 ? -20.186 -19.439 -29.849 1.00 64.12 173 GLU A N 1
ATOM 1250 C CA . GLU A 1 173 ? -21.146 -19.853 -30.864 1.00 64.12 173 GLU A CA 1
ATOM 1251 C C . GLU A 1 173 ? -20.595 -21.117 -31.530 1.00 64.12 173 GLU A C 1
ATOM 1253 O O . GLU A 1 173 ? -19.429 -21.181 -31.930 1.00 64.12 173 GLU A O 1
ATOM 1258 N N . GLU A 1 174 ? -21.424 -22.155 -31.574 1.00 62.47 174 GLU A N 1
ATOM 1259 C CA . GLU A 1 174 ? -21.128 -23.416 -32.235 1.00 62.47 174 GLU A CA 1
ATOM 1260 C C . GLU A 1 174 ? -20.738 -23.134 -33.693 1.00 62.47 174 GLU A C 1
ATOM 1262 O O . GLU A 1 174 ? -21.556 -22.684 -34.496 1.00 62.47 174 GLU A O 1
ATOM 1267 N N . LEU A 1 175 ? -19.466 -23.364 -34.036 1.00 55.66 175 LEU A N 1
ATOM 1268 C CA . LEU A 1 175 ? -18.989 -23.285 -35.412 1.00 55.66 175 LEU A CA 1
ATOM 1269 C C . LEU A 1 175 ? -19.606 -24.454 -36.190 1.00 55.66 175 LEU A C 1
ATOM 1271 O O . LEU A 1 175 ? -19.046 -25.550 -36.234 1.00 55.66 175 LEU A O 1
ATOM 1275 N N . VAL A 1 176 ? -20.772 -24.228 -36.792 1.00 65.19 176 VAL A N 1
ATOM 1276 C CA . VAL A 1 176 ? -21.384 -25.183 -37.716 1.00 65.19 176 VAL A CA 1
ATOM 1277 C C . VAL A 1 176 ? -20.523 -25.224 -38.977 1.00 65.19 176 VAL A C 1
ATOM 1279 O O . VAL A 1 176 ? -20.566 -24.324 -39.813 1.00 65.19 176 VAL A O 1
ATOM 1282 N N . LEU A 1 177 ? -19.701 -26.265 -39.107 1.00 57.41 177 LEU A N 1
ATOM 1283 C CA . LEU A 1 177 ? -19.039 -26.587 -40.366 1.00 57.41 177 LEU A CA 1
ATOM 1284 C C . LEU A 1 177 ? -20.099 -27.166 -41.307 1.00 57.41 177 LEU A C 1
ATOM 1286 O O . LEU A 1 177 ? -20.533 -28.304 -41.128 1.00 57.41 177 LEU A O 1
ATOM 1290 N N . GLU A 1 178 ? -20.536 -26.387 -42.297 1.00 62.59 178 GLU A N 1
ATOM 1291 C CA . GLU A 1 178 ? -21.323 -26.930 -43.402 1.00 62.59 178 GLU A CA 1
ATOM 1292 C C . GLU A 1 178 ? -20.446 -27.907 -44.198 1.00 62.59 178 GLU A C 1
ATOM 1294 O O . GLU A 1 178 ? -19.533 -27.512 -44.930 1.00 62.59 178 GLU A O 1
ATOM 1299 N N . ASP A 1 179 ? -20.715 -29.202 -44.026 1.00 63.44 179 ASP A N 1
ATOM 1300 C CA . ASP A 1 179 ? -20.174 -30.265 -44.865 1.00 63.44 179 ASP A CA 1
ATOM 1301 C C . ASP A 1 179 ? -20.730 -30.093 -46.284 1.00 63.44 179 ASP A C 1
ATOM 1303 O O . ASP A 1 179 ? -21.846 -30.502 -46.609 1.00 63.44 179 ASP A O 1
ATOM 1307 N N . THR A 1 180 ? -19.958 -29.429 -47.142 1.00 63.22 180 THR A N 1
ATOM 1308 C CA . THR A 1 180 ? -20.245 -29.324 -48.575 1.00 63.22 180 THR A CA 1
ATOM 1309 C C . THR A 1 180 ? -19.803 -30.603 -49.282 1.00 63.22 180 THR A C 1
ATOM 1311 O O . THR A 1 180 ? -18.931 -30.598 -50.149 1.00 63.22 180 THR A O 1
ATOM 1314 N N . ALA A 1 181 ? -20.427 -31.726 -48.924 1.00 60.69 181 ALA A N 1
ATOM 1315 C CA . ALA A 1 181 ? -20.289 -32.976 -49.650 1.00 60.69 181 ALA A CA 1
ATOM 1316 C C . ALA A 1 181 ? -21.549 -33.281 -50.474 1.00 60.69 181 ALA A C 1
ATOM 1318 O O . ALA A 1 181 ? -22.597 -33.643 -49.945 1.00 60.69 181 ALA A O 1
ATOM 1319 N N . SER A 1 182 ? -21.342 -33.291 -51.794 1.00 54.12 182 SER A N 1
ATOM 1320 C CA . SER A 1 182 ? -22.139 -33.942 -52.850 1.00 54.12 182 SER A CA 1
ATOM 1321 C C . SER A 1 182 ? -23.219 -33.096 -53.537 1.00 54.12 182 SER A C 1
ATOM 1323 O O . SER A 1 182 ? -24.328 -32.961 -53.029 1.00 54.12 182 SER A O 1
ATOM 1325 N N . GLN A 1 183 ? -22.926 -32.644 -54.764 1.00 43.91 183 GLN A N 1
ATOM 1326 C CA . GLN A 1 183 ? -23.407 -33.279 -56.008 1.00 43.91 183 GLN A CA 1
ATOM 1327 C C . GLN A 1 183 ? -22.410 -33.058 -57.151 1.00 43.91 183 GLN A C 1
ATOM 1329 O O . GLN A 1 183 ? -21.862 -31.938 -57.245 1.00 43.91 183 GLN A O 1
#